Protein AF-A0AAD6HZY6-F1 (afdb_monomer)

Sequence (102 aa):
MSTPQFKLIFRVPPSHLALCKEAVFSAGAGKYPGGRYSECELHPHIGQPGVLVQVEEYQVETLCVGVGVMQDAVKALRKAHPYEQVVVEVIQLVHIEDLARG

Radius of gyration: 15.49 Å; Cα contacts (8 Å, |Δi|>4): 150; chains: 1; bounding box: 37×24×47 Å

Structure (mmCIF, N/CA/C/O backbone):
data_AF-A0AAD6HZY6-F1
#
_entry.id   AF-A0AAD6HZY6-F1
#
loop_
_atom_site.group_PDB
_atom_site.id
_atom_site.type_symbol
_atom_site.label_atom_id
_atom_site.label_alt_id
_atom_site.label_comp_id
_atom_site.label_asym_id
_atom_site.label_entity_id
_atom_site.label_seq_id
_atom_site.pdbx_PDB_ins_code
_atom_site.Cartn_x
_atom_site.Cartn_y
_atom_site.Cartn_z
_atom_site.occupancy
_atom_site.B_iso_or_equiv
_atom_site.auth_seq_id
_atom_site.auth_comp_id
_atom_site.auth_asym_id
_atom_site.auth_atom_id
_atom_site.pdbx_PDB_model_num
ATOM 1 N N . MET A 1 1 ? 14.500 8.797 -20.877 1.00 56.94 1 MET A N 1
ATOM 2 C CA . MET A 1 1 ? 14.707 7.953 -19.679 1.00 56.94 1 MET A CA 1
ATOM 3 C C . MET A 1 1 ? 13.448 7.133 -19.463 1.00 56.94 1 MET A C 1
ATOM 5 O O . MET A 1 1 ? 12.373 7.641 -19.762 1.00 56.94 1 MET A O 1
ATOM 9 N N . SER A 1 2 ? 13.573 5.889 -19.006 1.00 73.75 2 SER A N 1
ATOM 10 C CA . SER A 1 2 ? 12.439 5.053 -18.597 1.00 73.75 2 SER A CA 1
ATOM 11 C C . SER A 1 2 ? 11.776 5.624 -17.336 1.00 73.75 2 SER A C 1
ATOM 13 O O . SER A 1 2 ? 12.433 6.255 -16.507 1.00 73.75 2 SER A O 1
ATOM 15 N N . THR A 1 3 ? 10.464 5.431 -17.185 1.00 81.75 3 THR A N 1
ATOM 16 C CA . THR A 1 3 ? 9.760 5.803 -15.950 1.00 81.75 3 THR A CA 1
ATOM 17 C C . THR A 1 3 ? 10.188 4.851 -14.827 1.00 81.75 3 THR A C 1
ATOM 19 O O . THR A 1 3 ? 10.019 3.639 -14.992 1.00 81.75 3 THR A O 1
ATOM 22 N N . PRO A 1 4 ? 10.727 5.345 -13.694 1.00 86.00 4 PRO A N 1
ATOM 23 C CA . PRO A 1 4 ? 11.169 4.478 -12.607 1.00 86.00 4 PRO A CA 1
ATOM 24 C C . PRO A 1 4 ? 9.973 3.762 -11.976 1.00 86.00 4 PRO A C 1
ATOM 26 O O . PRO A 1 4 ? 8.914 4.359 -11.772 1.00 86.00 4 PRO A O 1
ATOM 29 N N . GLN A 1 5 ? 10.150 2.484 -11.667 1.00 85.19 5 GLN A N 1
ATOM 30 C CA . GLN A 1 5 ? 9.145 1.643 -11.023 1.00 85.19 5 GLN A CA 1
ATOM 31 C C . GLN A 1 5 ? 9.541 1.391 -9.570 1.00 85.19 5 GLN A C 1
ATOM 33 O O . GLN A 1 5 ? 10.726 1.336 -9.250 1.00 85.19 5 GLN A O 1
ATOM 38 N N . PHE A 1 6 ? 8.556 1.226 -8.693 1.00 88.25 6 PHE A N 1
ATOM 39 C CA . PHE A 1 6 ? 8.775 0.968 -7.274 1.00 88.25 6 PHE A CA 1
ATOM 40 C C . PHE A 1 6 ? 7.839 -0.133 -6.783 1.00 88.25 6 PHE A C 1
ATOM 42 O O . PHE A 1 6 ? 6.648 -0.105 -7.090 1.00 88.25 6 PHE A O 1
ATOM 49 N N . LYS A 1 7 ? 8.350 -1.065 -5.978 1.00 82.25 7 LYS A N 1
ATOM 50 C CA . LYS A 1 7 ? 7.529 -1.950 -5.150 1.00 82.25 7 LYS A CA 1
ATOM 51 C C . LYS A 1 7 ? 7.273 -1.240 -3.821 1.00 82.25 7 LYS A C 1
ATOM 53 O O . LYS A 1 7 ? 8.222 -0.947 -3.096 1.00 82.25 7 LYS A O 1
ATOM 58 N N . LEU A 1 8 ? 6.011 -0.950 -3.526 1.00 81.88 8 LEU A N 1
ATOM 59 C CA . LEU A 1 8 ? 5.554 -0.516 -2.209 1.00 81.88 8 LEU A CA 1
ATOM 60 C C . LEU A 1 8 ? 5.121 -1.760 -1.430 1.00 81.88 8 LEU A C 1
ATOM 62 O O . LEU A 1 8 ? 4.260 -2.507 -1.896 1.00 81.88 8 LEU A O 1
ATOM 66 N N . ILE A 1 9 ? 5.709 -1.962 -0.256 1.00 79.56 9 ILE A N 1
ATOM 67 C CA . ILE A 1 9 ? 5.306 -2.982 0.713 1.00 79.56 9 ILE A CA 1
ATOM 68 C C . ILE A 1 9 ? 4.873 -2.267 1.991 1.00 79.56 9 ILE A C 1
ATOM 70 O O . ILE A 1 9 ? 5.548 -1.341 2.448 1.00 79.56 9 ILE A O 1
ATOM 74 N N . PHE A 1 10 ? 3.758 -2.685 2.578 1.00 78.00 10 PHE A N 1
ATOM 75 C CA . PHE A 1 10 ? 3.318 -2.205 3.885 1.00 78.00 10 PHE A CA 1
ATOM 76 C C . PHE A 1 10 ? 2.649 -3.317 4.684 1.00 78.00 10 PHE A C 1
ATOM 78 O O . PHE A 1 10 ? 2.137 -4.277 4.109 1.00 78.00 10 PHE A O 1
ATOM 85 N N . ARG A 1 11 ? 2.657 -3.184 6.012 1.00 78.81 11 ARG A N 1
ATOM 86 C CA . ARG A 1 11 ? 1.905 -4.059 6.920 1.00 78.81 11 ARG A CA 1
ATOM 87 C C . ARG A 1 11 ? 0.668 -3.317 7.403 1.00 78.81 11 ARG A C 1
ATOM 89 O O . ARG A 1 11 ? 0.770 -2.125 7.672 1.00 78.81 11 ARG A O 1
ATOM 96 N N . VAL A 1 12 ? -0.491 -3.980 7.420 1.00 73.25 12 VAL A N 1
ATOM 97 C CA . VAL A 1 12 ? -1.771 -3.366 7.815 1.00 73.25 12 VAL A CA 1
ATOM 98 C C . VAL A 1 12 ? -2.660 -4.330 8.611 1.00 73.25 12 VAL A C 1
ATOM 100 O O . VAL A 1 12 ? -2.781 -5.502 8.232 1.00 73.25 12 VAL A O 1
ATOM 103 N N . PRO A 1 13 ? -3.340 -3.856 9.674 1.00 72.38 13 PRO A N 1
ATOM 104 C CA . PRO A 1 13 ? -4.366 -4.629 10.360 1.00 72.38 13 PRO A CA 1
ATOM 105 C C . PRO A 1 13 ? -5.594 -4.914 9.476 1.00 72.38 13 PRO A C 1
ATOM 107 O O . PRO A 1 13 ? -6.050 -4.030 8.742 1.00 72.38 13 PRO A O 1
ATOM 110 N N . PRO A 1 14 ? -6.213 -6.099 9.605 1.00 67.81 14 PRO A N 1
ATOM 111 C CA . PRO A 1 14 ? -7.399 -6.504 8.853 1.00 67.81 14 PRO A CA 1
ATOM 112 C C . PRO A 1 14 ? -8.518 -5.479 8.711 1.00 67.81 14 PRO A C 1
ATOM 114 O O . PRO A 1 14 ? -9.045 -5.287 7.617 1.00 67.81 14 PRO A O 1
ATOM 117 N N . SER A 1 15 ? -8.857 -4.792 9.804 1.00 71.75 15 SER A N 1
ATOM 118 C CA . SER A 1 15 ? -9.955 -3.822 9.863 1.00 71.75 15 SER A CA 1
ATOM 119 C C . SER A 1 15 ? -9.778 -2.631 8.916 1.00 71.75 15 SER A C 1
ATOM 121 O O . SER A 1 15 ? -10.751 -1.945 8.619 1.00 71.75 15 SER A O 1
ATOM 123 N N . HIS A 1 16 ? -8.556 -2.393 8.431 1.00 79.69 16 HIS A N 1
ATOM 124 C CA . HIS A 1 16 ? -8.210 -1.287 7.540 1.00 79.69 16 HIS A CA 1
ATOM 125 C C . HIS A 1 1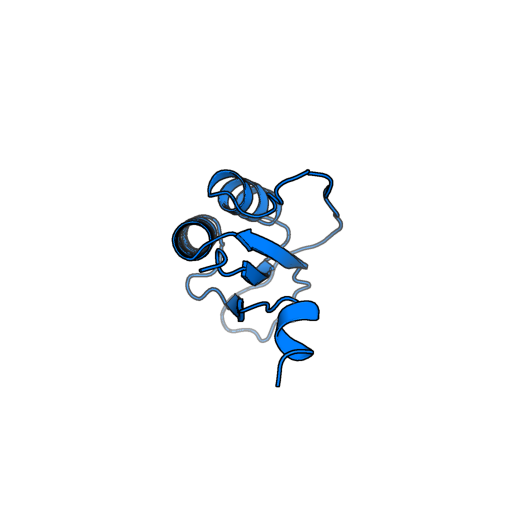6 ? -7.600 -1.755 6.210 1.00 79.69 16 HIS A C 1
ATOM 127 O O . HIS A 1 16 ? -7.248 -0.915 5.380 1.00 79.69 16 HIS A O 1
ATOM 133 N N . LEU A 1 17 ? -7.511 -3.070 5.959 1.00 74.75 17 LEU A N 1
ATOM 134 C CA . LEU A 1 17 ? -6.964 -3.625 4.716 1.00 74.75 17 LEU A CA 1
ATOM 135 C C . LEU A 1 17 ? -7.691 -3.074 3.480 1.00 74.75 17 LEU A C 1
ATOM 137 O O . LEU A 1 17 ? -7.040 -2.619 2.542 1.00 74.75 17 LEU A O 1
ATOM 141 N N . ALA A 1 18 ? -9.028 -3.091 3.488 1.00 77.12 18 ALA A N 1
ATOM 142 C CA . ALA A 1 18 ? -9.842 -2.602 2.375 1.00 77.12 18 ALA A CA 1
ATOM 143 C C . ALA A 1 18 ? -9.617 -1.101 2.119 1.00 77.12 18 ALA A C 1
ATOM 145 O O . ALA A 1 18 ? -9.307 -0.715 0.996 1.00 77.12 18 ALA A O 1
ATOM 146 N N . LEU A 1 19 ? -9.667 -0.280 3.175 1.00 84.00 19 LEU A N 1
ATOM 147 C CA . LEU A 1 19 ? -9.442 1.169 3.102 1.00 84.00 19 LEU A CA 1
ATOM 148 C C . LEU A 1 19 ? -8.031 1.507 2.595 1.00 84.00 19 LEU A C 1
ATOM 150 O O . LEU A 1 19 ? -7.863 2.390 1.757 1.00 84.00 19 LEU A O 1
ATOM 154 N N . CYS A 1 20 ? -7.008 0.783 3.060 1.00 81.75 20 CYS A N 1
ATOM 155 C CA . CYS A 1 20 ? -5.634 0.977 2.602 1.00 81.75 20 CYS A CA 1
ATOM 156 C C . CYS A 1 20 ? -5.443 0.530 1.145 1.00 81.75 20 CYS A C 1
ATOM 158 O O . CYS A 1 20 ? -4.800 1.254 0.387 1.00 81.75 20 CYS A O 1
ATOM 160 N N . LYS A 1 21 ? -6.024 -0.608 0.727 1.00 78.25 21 LYS A N 1
ATOM 161 C CA . LYS A 1 21 ? -6.034 -1.060 -0.679 1.00 78.25 21 LYS A CA 1
ATOM 162 C C . LYS A 1 21 ? -6.702 -0.018 -1.580 1.00 78.25 21 LYS A C 1
ATOM 164 O O . LYS A 1 21 ? -6.078 0.448 -2.530 1.00 78.25 21 LYS A O 1
ATOM 169 N N . GLU A 1 22 ? -7.923 0.402 -1.250 1.00 81.31 22 GLU A N 1
ATOM 170 C CA . GLU A 1 22 ? -8.694 1.382 -2.023 1.00 81.31 22 GLU A CA 1
ATOM 171 C C . GLU A 1 22 ? -7.953 2.720 -2.148 1.00 81.31 22 GLU A C 1
ATOM 173 O O . GLU A 1 22 ? -7.805 3.240 -3.256 1.00 81.31 22 GLU A O 1
ATOM 178 N N . ALA A 1 23 ? -7.415 3.250 -1.045 1.00 82.88 23 ALA A N 1
ATOM 179 C CA . ALA A 1 23 ? -6.664 4.503 -1.039 1.00 82.88 23 ALA A CA 1
ATOM 180 C C . ALA A 1 23 ? -5.391 4.424 -1.906 1.00 82.88 23 ALA A C 1
ATOM 182 O O . ALA A 1 23 ? -5.107 5.334 -2.690 1.00 82.88 23 ALA A O 1
ATOM 183 N N . VAL A 1 24 ? -4.644 3.320 -1.813 1.00 82.19 24 VAL A N 1
ATOM 184 C CA . VAL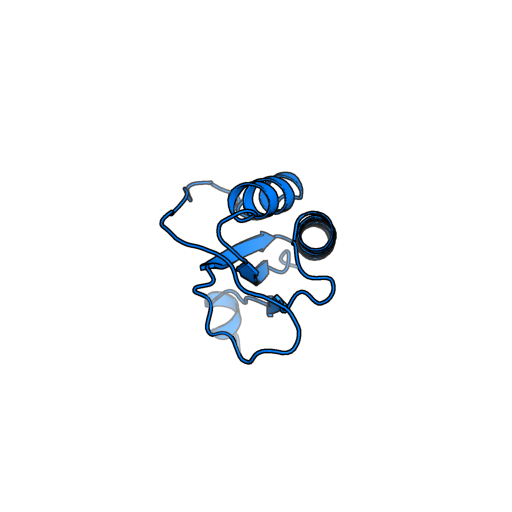 A 1 24 ? -3.396 3.089 -2.559 1.00 82.19 24 VAL A CA 1
ATOM 185 C C . VAL A 1 24 ? -3.652 2.856 -4.057 1.00 82.19 24 VAL A C 1
ATOM 187 O O . VAL A 1 24 ? -2.950 3.429 -4.894 1.00 82.19 24 VAL A O 1
ATOM 190 N N . PHE A 1 25 ? -4.684 2.093 -4.430 1.00 79.06 25 PHE A N 1
ATOM 191 C CA . PHE A 1 25 ? -5.059 1.873 -5.835 1.00 79.06 25 PHE A CA 1
ATOM 192 C C . PHE A 1 25 ? -5.709 3.113 -6.478 1.00 79.06 25 PHE A C 1
ATOM 194 O O . PHE A 1 25 ? -5.474 3.405 -7.661 1.00 79.06 25 PHE A O 1
ATOM 201 N N . SER A 1 26 ? -6.459 3.903 -5.701 1.00 80.31 26 SER A N 1
ATOM 202 C CA . SER A 1 26 ? -6.992 5.205 -6.129 1.00 80.31 26 SER A CA 1
ATOM 203 C C . SER A 1 26 ? -5.872 6.205 -6.414 1.00 80.31 26 SER A C 1
ATOM 205 O O . SER A 1 26 ? -5.904 6.874 -7.446 1.00 80.31 26 SER A O 1
ATOM 207 N N . ALA A 1 27 ? -4.819 6.219 -5.587 1.00 82.25 27 ALA A N 1
ATOM 208 C CA . ALA A 1 27 ? -3.589 6.980 -5.830 1.00 82.25 27 ALA A CA 1
ATOM 209 C C . ALA A 1 27 ? -2.756 6.484 -7.036 1.00 82.25 27 ALA A C 1
ATOM 211 O O . ALA A 1 27 ? -1.770 7.115 -7.409 1.00 82.25 27 ALA A O 1
ATOM 212 N N . GLY A 1 28 ? -3.154 5.379 -7.678 1.00 78.44 28 GLY A N 1
ATOM 213 C CA . GLY A 1 28 ? -2.582 4.909 -8.941 1.00 78.44 28 GLY A CA 1
ATOM 214 C C . GLY A 1 28 ? -1.656 3.699 -8.840 1.00 78.44 28 GLY A C 1
ATOM 215 O O . GLY A 1 28 ? -1.207 3.217 -9.879 1.00 78.44 28 GLY A O 1
ATOM 216 N N . ALA A 1 29 ? -1.393 3.176 -7.640 1.00 77.50 29 ALA A N 1
ATOM 217 C CA . ALA A 1 29 ? -0.653 1.926 -7.490 1.00 77.50 29 ALA A CA 1
ATOM 218 C C . ALA A 1 29 ? -1.442 0.719 -8.041 1.00 77.50 29 ALA A C 1
ATOM 220 O O . ALA A 1 29 ? -2.652 0.785 -8.259 1.00 77.50 29 ALA A O 1
ATOM 221 N N . GLY A 1 30 ? -0.745 -0.388 -8.297 1.00 67.94 30 GLY A N 1
ATOM 222 C CA . GLY A 1 30 ? -1.287 -1.605 -8.914 1.00 67.94 30 GLY A CA 1
ATOM 223 C C . GLY A 1 30 ? -1.482 -1.516 -10.436 1.00 67.94 30 GLY A C 1
ATOM 224 O O . GLY A 1 30 ? -1.818 -2.511 -11.076 1.00 67.94 30 GLY A O 1
ATOM 225 N N . LYS A 1 31 ? -1.252 -0.346 -11.048 1.00 71.62 31 LYS A N 1
ATOM 226 C CA . LYS A 1 31 ? -1.494 -0.094 -12.478 1.00 71.62 31 LYS A CA 1
ATOM 227 C C . LYS A 1 31 ? -0.209 -0.279 -13.293 1.00 71.62 31 LYS A C 1
ATOM 229 O O . LYS A 1 31 ? 0.655 0.593 -13.303 1.00 71.62 31 LYS A O 1
ATOM 234 N N . TYR A 1 32 ? -0.107 -1.399 -14.011 1.00 58.25 32 TYR A N 1
ATOM 235 C CA . TYR A 1 32 ? 0.936 -1.638 -15.020 1.00 58.25 32 TYR A CA 1
ATOM 236 C C . TYR A 1 32 ? 0.417 -1.318 -16.436 1.00 58.25 32 TYR A C 1
ATOM 238 O O . TYR A 1 32 ? -0.707 -1.722 -16.755 1.00 58.25 32 TYR A O 1
ATOM 246 N N . PRO A 1 33 ? 1.194 -0.652 -17.315 1.00 59.00 33 PRO A N 1
ATOM 247 C CA . PRO A 1 33 ? 0.805 -0.436 -18.711 1.00 59.00 33 PRO A CA 1
ATOM 248 C C . PRO A 1 33 ? 0.657 -1.775 -19.456 1.00 59.00 33 PRO A C 1
ATOM 250 O O . PRO A 1 33 ? 1.635 -2.463 -19.720 1.00 59.00 33 PRO A O 1
ATOM 253 N N . GLY A 1 34 ? -0.584 -2.154 -19.775 1.00 59.47 34 GLY A N 1
ATOM 254 C CA . G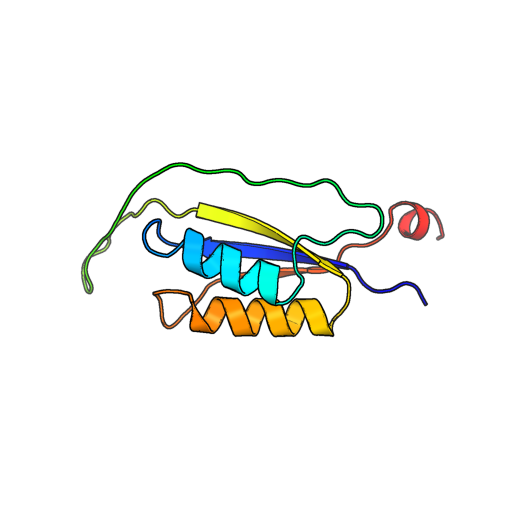LY A 1 34 ? -0.943 -3.449 -20.380 1.00 59.47 34 GLY A CA 1
ATOM 255 C C . GLY A 1 34 ? -1.881 -4.300 -19.512 1.00 59.47 34 GLY A C 1
ATOM 256 O O . GLY A 1 34 ? -2.685 -5.043 -20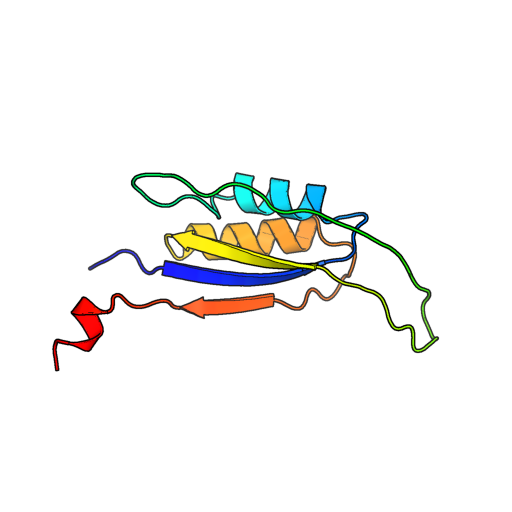.057 1.00 59.47 34 GLY A O 1
ATOM 257 N N . GLY A 1 35 ? -1.838 -4.113 -18.186 1.00 47.41 35 GLY A N 1
ATOM 258 C CA . GLY A 1 35 ? -2.889 -4.464 -17.220 1.00 47.41 35 GLY A CA 1
ATOM 259 C C . GLY A 1 35 ? -3.346 -5.929 -17.105 1.00 47.41 35 GLY A C 1
ATOM 260 O O . GLY A 1 35 ? -4.198 -6.370 -17.870 1.00 47.41 35 GLY A O 1
ATOM 261 N N . ARG A 1 36 ? -2.919 -6.620 -16.033 1.00 39.34 36 ARG A N 1
ATOM 262 C CA . ARG A 1 36 ? -3.707 -7.644 -15.301 1.00 39.34 36 ARG A CA 1
ATOM 263 C C . ARG A 1 36 ? -2.995 -8.073 -14.009 1.00 39.34 36 ARG A C 1
ATOM 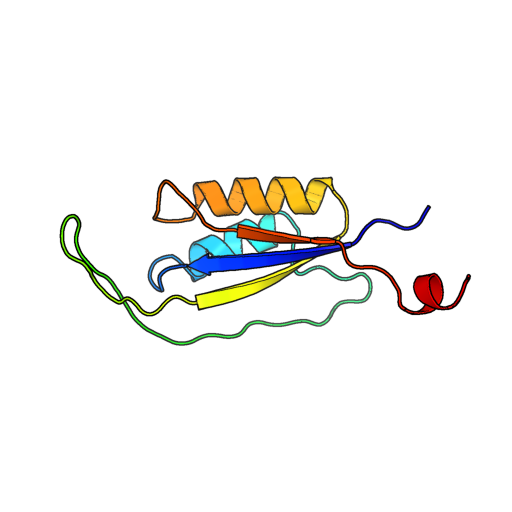265 O O . ARG A 1 36 ? -2.187 -8.990 -14.016 1.00 39.34 36 ARG A O 1
ATOM 272 N N . TYR A 1 37 ? -3.334 -7.420 -12.901 1.00 42.34 37 TYR A N 1
ATOM 273 C CA . TYR A 1 37 ? -3.166 -7.954 -11.547 1.00 42.34 37 TYR A CA 1
ATOM 274 C C . TYR A 1 37 ? -4.482 -7.738 -10.794 1.00 42.34 37 TYR A C 1
ATOM 276 O O . TYR A 1 37 ? -5.206 -6.778 -11.063 1.00 42.34 37 TYR A O 1
ATOM 284 N N . SER A 1 38 ? -4.837 -8.675 -9.922 1.00 41.19 38 SER A N 1
ATOM 285 C CA . SER A 1 38 ? -6.113 -8.705 -9.198 1.00 41.19 38 SER A CA 1
ATOM 286 C C . SER A 1 38 ? -5.886 -9.241 -7.783 1.00 41.19 38 SER A C 1
ATOM 288 O O . SER A 1 38 ? -4.812 -9.759 -7.485 1.00 41.19 38 SER A O 1
ATOM 290 N N . GLU A 1 39 ? -6.845 -9.007 -6.894 1.00 40.47 39 GLU A N 1
ATOM 291 C CA . GLU A 1 39 ? -6.595 -8.919 -5.451 1.00 40.47 39 GLU A CA 1
ATOM 292 C C . GLU A 1 39 ? -6.504 -10.265 -4.703 1.00 40.47 39 GLU A C 1
ATOM 294 O O . GLU A 1 39 ? -7.067 -11.268 -5.133 1.00 40.47 39 GLU A O 1
ATOM 299 N N . CYS A 1 40 ? -5.845 -10.239 -3.533 1.00 36.41 40 CYS A N 1
ATOM 300 C CA . CYS A 1 40 ? -5.809 -11.315 -2.528 1.00 36.41 40 CYS A CA 1
ATOM 301 C C . CYS A 1 40 ? -6.429 -10.853 -1.179 1.00 36.41 40 CYS A C 1
ATOM 303 O O . CYS A 1 40 ? -6.587 -9.644 -0.955 1.00 36.41 40 CYS A O 1
ATOM 305 N N . GLU A 1 41 ? -6.768 -11.806 -0.288 1.00 28.33 41 GLU A N 1
ATOM 306 C CA . GLU A 1 41 ? -7.602 -11.630 0.932 1.00 28.33 41 GLU A CA 1
ATOM 307 C C . GLU A 1 41 ? -7.215 -12.587 2.117 1.00 28.33 41 GLU A C 1
ATOM 309 O O . GLU A 1 41 ? -6.398 -13.482 1.910 1.00 28.33 41 GLU A O 1
ATOM 314 N N . LEU A 1 42 ? -7.875 -12.449 3.301 1.00 33.12 42 LEU A N 1
ATOM 315 C CA . LEU A 1 42 ? -7.943 -13.330 4.524 1.00 33.12 42 LEU A CA 1
ATOM 316 C C . LEU A 1 42 ? -6.777 -13.288 5.583 1.00 33.12 42 LEU A C 1
ATOM 318 O O . LEU A 1 42 ? -5.627 -13.446 5.196 1.00 33.12 42 LEU A O 1
ATOM 322 N 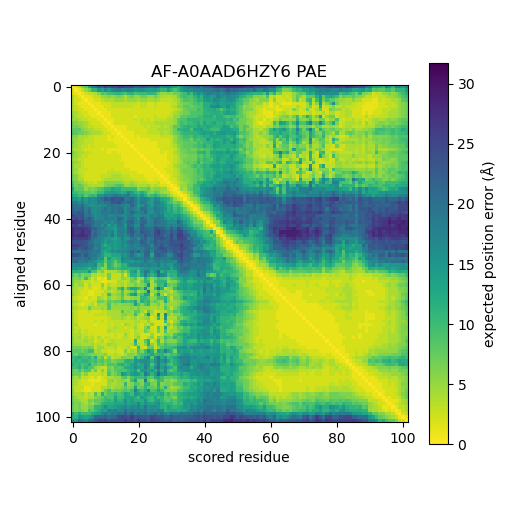N . HIS A 1 43 ? -6.961 -13.181 6.931 1.00 28.95 43 HIS A N 1
ATOM 323 C CA . HIS A 1 43 ? -8.153 -12.778 7.731 1.00 28.95 43 HIS A CA 1
ATOM 324 C C . HIS A 1 43 ? -7.962 -11.782 8.952 1.00 28.95 43 HIS A C 1
ATOM 326 O O . HIS A 1 43 ? -8.319 -10.634 8.710 1.00 28.95 43 HIS A O 1
ATOM 332 N N . PRO A 1 44 ? -7.535 -12.101 10.219 1.00 38.16 44 PRO A N 1
ATOM 333 C CA . PRO A 1 44 ? -7.925 -11.368 11.487 1.00 38.16 44 PRO A CA 1
ATOM 334 C C . PRO A 1 44 ? -6.794 -10.999 12.538 1.00 38.16 44 PRO A C 1
ATOM 336 O O . PRO A 1 44 ? -5.778 -11.659 12.564 1.00 38.16 44 PRO A O 1
ATOM 339 N N . HIS A 1 45 ? -6.829 -10.070 13.534 1.00 39.88 45 HIS A N 1
ATOM 340 C CA . HIS A 1 45 ? -7.737 -8.973 13.961 1.00 39.88 45 HIS A CA 1
ATOM 341 C C . HIS A 1 45 ? -7.056 -7.769 14.737 1.00 39.88 45 HIS A C 1
ATOM 343 O O . HIS A 1 45 ? -6.645 -6.833 14.057 1.00 39.88 45 HIS A O 1
ATOM 349 N N . ILE A 1 46 ? -7.009 -7.689 16.102 1.00 40.38 46 ILE A N 1
ATOM 350 C CA . ILE A 1 46 ? -6.715 -6.449 16.926 1.00 40.38 46 ILE A CA 1
ATOM 351 C C . ILE A 1 46 ? -5.985 -6.697 18.295 1.00 40.38 46 ILE A C 1
ATOM 353 O O . ILE A 1 46 ? -6.154 -7.762 18.882 1.00 40.38 46 ILE A O 1
ATOM 357 N N . GLY A 1 47 ? -5.258 -5.688 18.843 1.00 42.88 47 GLY A N 1
ATOM 358 C CA . GLY A 1 47 ? -4.622 -5.640 20.194 1.00 42.88 47 GLY A CA 1
ATOM 359 C C . GLY A 1 47 ? -4.811 -4.322 21.010 1.00 42.88 47 GLY A C 1
ATOM 360 O O . GLY A 1 47 ? -5.606 -3.472 20.615 1.00 42.88 47 GLY A O 1
ATOM 361 N N . GLN A 1 48 ? -4.097 -4.134 22.145 1.00 38.31 48 GLN A N 1
ATOM 362 C CA . GLN A 1 48 ? -4.188 -2.958 23.062 1.00 38.31 48 GLN A CA 1
ATOM 363 C C . GLN A 1 48 ? -2.823 -2.284 23.387 1.00 38.31 48 GLN A C 1
ATOM 365 O O . GLN A 1 48 ? -1.800 -2.970 23.376 1.00 38.31 48 GLN A O 1
ATOM 370 N N . PRO A 1 49 ? -2.783 -0.977 23.749 1.00 41.00 49 PRO A N 1
ATOM 371 C CA . PRO A 1 49 ? -1.552 -0.270 24.135 1.00 41.00 49 PRO A CA 1
ATOM 372 C C . PRO A 1 49 ? -0.934 -0.752 25.458 1.00 41.00 49 PRO A C 1
ATOM 374 O O . PRO A 1 49 ? -1.643 -1.133 26.386 1.00 41.00 49 PRO A O 1
ATOM 377 N N . GLY A 1 50 ? 0.395 -0.663 25.576 1.00 40.75 50 GLY A N 1
ATOM 378 C CA . GLY A 1 50 ? 1.138 -0.971 26.811 1.00 40.75 50 GLY A CA 1
ATOM 379 C C . GLY A 1 50 ? 1.367 -2.463 27.088 1.00 40.75 50 GLY A C 1
ATOM 380 O O . GLY A 1 50 ? 2.124 -2.801 27.994 1.00 40.75 50 GLY A O 1
ATOM 381 N N . VAL A 1 51 ? 0.772 -3.350 26.288 1.00 40.72 51 VAL A N 1
ATOM 382 C CA . VAL A 1 51 ? 1.000 -4.801 26.307 1.00 40.72 51 VAL A CA 1
ATOM 383 C C . VAL A 1 51 ? 1.783 -5.192 25.053 1.00 40.72 51 VAL A C 1
ATOM 385 O O . VAL A 1 51 ? 1.529 -4.660 23.974 1.00 40.72 51 VAL A O 1
ATOM 388 N N . LEU A 1 52 ? 2.722 -6.137 25.164 1.00 37.28 52 LEU A N 1
ATOM 389 C CA . LEU A 1 52 ? 3.354 -6.737 23.987 1.00 37.28 52 LEU A CA 1
ATOM 390 C C . LEU A 1 52 ? 2.369 -7.722 23.344 1.00 37.28 52 LEU A C 1
ATOM 392 O O . LEU A 1 52 ? 2.230 -8.856 23.797 1.00 37.28 52 LEU A O 1
ATOM 396 N N . VAL A 1 53 ? 1.655 -7.265 22.315 1.00 44.06 53 VAL A N 1
ATOM 397 C CA . VAL A 1 53 ? 0.669 -8.069 21.581 1.00 44.06 53 VAL A CA 1
ATOM 398 C C . VAL A 1 53 ? 1.253 -8.497 20.237 1.00 44.06 53 VAL A C 1
ATOM 400 O O . VAL A 1 53 ? 1.662 -7.653 19.444 1.00 44.06 53 VAL A O 1
ATOM 403 N N . GLN A 1 54 ? 1.246 -9.802 19.953 1.00 52.53 54 GLN A N 1
ATOM 404 C CA . GLN A 1 54 ? 1.372 -10.285 18.579 1.00 52.53 54 GLN A CA 1
ATOM 405 C C . GLN A 1 54 ? 0.012 -10.152 17.885 1.00 52.53 54 GLN A C 1
ATOM 407 O O . GLN A 1 54 ? -0.988 -10.679 18.370 1.00 52.53 54 GLN A O 1
ATOM 412 N N . VAL A 1 55 ? -0.012 -9.452 16.755 1.00 56.97 55 VAL A N 1
ATOM 413 C CA . VAL A 1 55 ? -1.161 -9.338 15.848 1.00 56.97 55 VAL A CA 1
ATOM 414 C C . VAL A 1 55 ? -0.772 -9.891 14.482 1.00 56.97 55 VAL A C 1
ATOM 416 O O . VAL A 1 55 ? 0.374 -9.739 14.062 1.00 56.97 55 VAL A O 1
ATOM 419 N N . GLU A 1 56 ? -1.715 -10.523 13.784 1.00 60.75 56 GLU A N 1
ATOM 420 C CA . GLU A 1 56 ? -1.525 -10.854 12.371 1.00 60.75 56 GLU A CA 1
ATOM 421 C C . GLU A 1 56 ? -1.741 -9.588 11.528 1.00 60.75 56 GLU A C 1
ATOM 423 O O . GLU A 1 56 ? -2.754 -8.894 11.658 1.00 60.75 56 GLU A O 1
ATOM 428 N N . GLU A 1 57 ? -0.774 -9.280 10.665 1.00 64.25 57 GLU A N 1
ATOM 429 C CA . GLU A 1 57 ? -0.805 -8.136 9.755 1.00 64.25 57 GLU A CA 1
ATOM 430 C C . GLU A 1 57 ? -0.651 -8.610 8.312 1.00 64.25 57 GLU A C 1
ATOM 432 O O . GLU A 1 57 ? 0.170 -9.479 8.010 1.00 64.25 57 GLU A O 1
ATOM 437 N N . TYR A 1 58 ? -1.381 -7.988 7.389 1.00 67.50 58 TYR A N 1
ATOM 438 C CA . TYR A 1 58 ? -1.198 -8.255 5.967 1.00 67.50 58 TYR A CA 1
ATOM 439 C C . TYR A 1 58 ? 0.039 -7.534 5.454 1.00 67.50 58 TYR A C 1
ATOM 441 O O . TYR A 1 58 ? 0.043 -6.305 5.412 1.00 67.50 58 TYR A O 1
ATOM 449 N N . GLN A 1 59 ? 1.036 -8.277 4.971 1.00 80.75 59 GLN A N 1
ATOM 450 C CA . GLN A 1 59 ? 2.041 -7.715 4.073 1.00 80.75 59 GLN A CA 1
ATOM 451 C C . GLN A 1 59 ? 1.408 -7.501 2.691 1.00 80.75 59 GLN A C 1
ATOM 453 O O . GLN A 1 59 ? 1.298 -8.427 1.890 1.00 80.75 59 GLN A O 1
ATOM 458 N N . VAL A 1 60 ? 0.967 -6.273 2.420 1.00 81.06 60 VAL A N 1
ATOM 459 C CA . VAL A 1 60 ? 0.430 -5.870 1.118 1.00 81.06 60 VAL A CA 1
ATOM 460 C C . VAL A 1 60 ? 1.580 -5.395 0.243 1.00 81.06 60 VAL A C 1
ATOM 462 O O . VAL A 1 60 ? 2.348 -4.518 0.636 1.00 81.06 60 VAL A O 1
ATOM 465 N N . GLU A 1 61 ? 1.678 -5.951 -0.961 1.00 85.00 61 GLU A N 1
ATOM 466 C CA . GLU A 1 61 ? 2.702 -5.607 -1.945 1.00 85.00 61 GLU A CA 1
ATOM 467 C C . GLU A 1 61 ? 2.049 -5.063 -3.219 1.00 85.00 61 GLU A C 1
ATOM 469 O O . GLU A 1 61 ? 1.099 -5.649 -3.736 1.00 85.00 61 GLU A O 1
ATOM 474 N N . THR A 1 62 ? 2.543 -3.941 -3.744 1.00 86.12 62 THR A N 1
ATOM 475 C CA . THR A 1 62 ? 1.993 -3.333 -4.963 1.00 86.12 62 THR A CA 1
ATOM 476 C C . THR A 1 62 ? 3.044 -2.573 -5.769 1.00 86.12 62 THR A C 1
ATOM 478 O O . THR A 1 62 ? 4.090 -2.176 -5.252 1.00 86.12 62 THR A O 1
ATOM 481 N N . LEU A 1 63 ? 2.762 -2.365 -7.054 1.00 89.75 63 LEU A N 1
ATOM 482 C CA . LEU A 1 63 ? 3.612 -1.619 -7.974 1.00 89.75 63 LEU A CA 1
ATOM 483 C C . LEU A 1 63 ? 3.170 -0.154 -8.076 1.00 89.75 63 LEU A C 1
ATOM 485 O O . LEU A 1 63 ? 2.016 0.130 -8.394 1.00 89.75 63 LEU A O 1
ATOM 489 N N . CYS A 1 64 ? 4.113 0.770 -7.926 1.00 91.75 64 CYS A N 1
ATOM 490 C CA . CYS A 1 64 ? 3.949 2.187 -8.229 1.00 91.75 64 CYS A CA 1
ATOM 491 C C . CYS A 1 64 ? 4.806 2.551 -9.451 1.00 91.75 64 CYS A C 1
ATOM 493 O O . CYS A 1 64 ? 6.033 2.440 -9.412 1.00 91.75 64 CYS A O 1
ATOM 495 N N . VAL A 1 65 ? 4.173 2.995 -10.540 1.00 92.50 65 VAL A N 1
ATOM 496 C CA . VAL A 1 65 ? 4.870 3.432 -11.761 1.00 92.50 65 VAL A CA 1
ATOM 497 C C . VAL A 1 65 ? 5.068 4.948 -11.712 1.00 92.50 65 VAL A C 1
ATOM 499 O O . VAL A 1 65 ? 4.120 5.715 -11.850 1.00 92.50 65 VAL A O 1
ATOM 502 N N . GLY A 1 66 ? 6.312 5.387 -11.525 1.00 92.94 66 GLY A N 1
ATOM 503 C CA . GLY A 1 66 ? 6.693 6.793 -11.406 1.00 92.94 66 GLY A CA 1
ATOM 504 C C . GLY A 1 66 ? 6.719 7.320 -9.965 1.00 92.94 66 GLY A C 1
ATOM 505 O O . GLY A 1 66 ? 5.989 6.868 -9.083 1.00 92.94 66 GLY A O 1
ATOM 506 N N . VAL A 1 67 ? 7.574 8.324 -9.734 1.00 93.44 67 VAL A N 1
ATOM 507 C CA . VAL A 1 67 ? 7.821 8.913 -8.402 1.00 93.44 67 VAL A CA 1
ATOM 508 C C . VAL A 1 67 ? 6.559 9.550 -7.808 1.00 93.44 67 VAL A C 1
ATOM 510 O O . VAL A 1 67 ? 6.317 9.394 -6.616 1.00 93.44 67 VAL A O 1
ATOM 513 N N . GLY A 1 68 ? 5.735 10.219 -8.625 1.00 95.06 68 GLY A N 1
ATOM 514 C CA . GLY A 1 68 ? 4.478 10.830 -8.173 1.00 95.06 68 GLY A CA 1
ATOM 515 C C . GLY A 1 68 ? 3.495 9.799 -7.616 1.00 95.06 68 GLY A C 1
ATOM 516 O O . GLY A 1 68 ? 3.087 9.909 -6.465 1.00 95.06 68 GLY A O 1
ATOM 517 N N . VAL A 1 69 ? 3.217 8.735 -8.380 1.00 93.81 69 VAL A N 1
ATOM 518 C CA . VAL A 1 69 ? 2.341 7.624 -7.954 1.00 93.81 69 VAL A CA 1
ATOM 519 C C . VAL A 1 69 ? 2.858 6.967 -6.673 1.00 93.81 69 VAL A C 1
ATOM 521 O O . VAL A 1 69 ? 2.077 6.685 -5.772 1.00 93.81 69 VAL A O 1
ATOM 524 N N . MET A 1 70 ? 4.176 6.770 -6.546 1.00 96.38 70 MET A N 1
ATOM 525 C CA . MET A 1 70 ? 4.781 6.252 -5.314 1.00 96.38 70 MET A CA 1
ATOM 526 C C . MET A 1 70 ? 4.543 7.192 -4.120 1.00 96.38 70 MET A C 1
ATOM 528 O O . MET A 1 70 ? 4.076 6.744 -3.072 1.00 96.3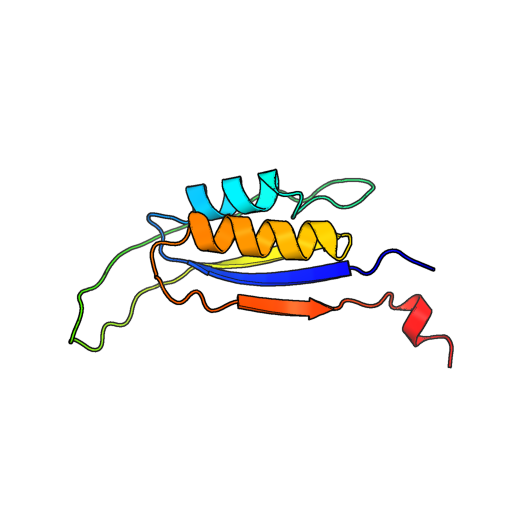8 70 MET A O 1
ATOM 532 N N . GLN A 1 71 ? 4.804 8.493 -4.278 1.00 96.06 71 GLN A N 1
ATOM 533 C CA . GLN A 1 71 ? 4.594 9.476 -3.213 1.00 96.06 71 GLN A CA 1
ATOM 534 C C . GLN A 1 71 ? 3.121 9.583 -2.809 1.00 96.06 71 GLN A C 1
ATOM 536 O O . GLN A 1 71 ? 2.821 9.657 -1.618 1.00 96.06 71 GLN A O 1
ATOM 541 N N . ASP A 1 72 ? 2.203 9.596 -3.772 1.00 96.69 72 ASP A N 1
ATOM 542 C CA . ASP A 1 72 ? 0.773 9.743 -3.507 1.00 96.69 72 ASP A CA 1
ATOM 543 C C . ASP A 1 72 ? 0.164 8.462 -2.926 1.00 96.69 72 ASP A C 1
ATOM 545 O O . ASP A 1 72 ? -0.644 8.558 -2.004 1.00 96.69 72 ASP A O 1
ATOM 549 N N . ALA A 1 73 ? 0.634 7.276 -3.328 1.00 93.12 73 ALA A N 1
ATOM 550 C CA . ALA A 1 73 ? 0.289 6.014 -2.672 1.00 93.12 73 ALA A CA 1
ATOM 551 C C . ALA A 1 73 ? 0.737 5.987 -1.199 1.00 93.12 73 ALA A C 1
ATOM 553 O O . ALA A 1 73 ? -0.051 5.618 -0.330 1.00 93.12 73 ALA A O 1
ATOM 554 N N . VAL A 1 74 ? 1.955 6.449 -0.882 1.00 93.62 74 VAL A N 1
ATOM 555 C CA . VAL A 1 74 ? 2.436 6.536 0.512 1.00 93.62 74 VAL A CA 1
ATOM 556 C C . VAL A 1 74 ? 1.654 7.582 1.322 1.00 93.62 74 VAL A C 1
ATOM 558 O O . VAL A 1 74 ? 1.343 7.337 2.489 1.00 93.62 74 VAL A O 1
ATOM 561 N N . LYS A 1 75 ? 1.280 8.728 0.729 1.00 95.19 75 LYS A N 1
ATOM 562 C CA . LYS A 1 75 ? 0.402 9.729 1.374 1.00 95.19 75 LYS A CA 1
ATOM 563 C C . LYS A 1 75 ? -1.005 9.180 1.627 1.00 95.19 75 LYS A C 1
ATOM 565 O O . LYS A 1 75 ? -1.575 9.460 2.677 1.00 95.19 75 LYS A O 1
ATOM 570 N N . ALA A 1 76 ? -1.569 8.439 0.674 1.00 93.38 76 ALA A N 1
ATOM 571 C CA . ALA A 1 76 ? -2.902 7.853 0.770 1.00 93.38 76 ALA A CA 1
ATOM 572 C C . ALA A 1 76 ? -2.944 6.748 1.837 1.00 93.38 76 ALA A C 1
ATOM 574 O O . ALA A 1 76 ? -3.786 6.794 2.732 1.00 93.38 76 ALA A O 1
ATOM 575 N N . LEU A 1 77 ? -1.961 5.843 1.822 1.00 91.25 77 LEU A N 1
ATOM 576 C CA . LEU A 1 77 ? -1.761 4.829 2.856 1.00 91.25 77 LEU A CA 1
ATOM 577 C C . LEU A 1 77 ? -1.676 5.456 4.254 1.00 91.25 77 LEU A C 1
ATOM 579 O O . LEU A 1 77 ? -2.444 5.086 5.133 1.00 91.25 77 LEU A O 1
ATOM 583 N N . ARG A 1 78 ? -0.820 6.468 4.453 1.00 88.88 78 ARG A N 1
ATOM 584 C CA . ARG A 1 78 ? -0.667 7.169 5.746 1.00 88.88 78 ARG A CA 1
ATOM 585 C C . ARG A 1 78 ? -1.932 7.878 6.253 1.00 88.88 78 ARG A C 1
ATOM 587 O O . ARG A 1 78 ? -1.959 8.253 7.417 1.00 88.88 78 ARG A O 1
ATOM 594 N N . LYS A 1 79 ? -2.952 8.080 5.411 1.00 89.25 79 LYS A N 1
ATOM 595 C CA . LYS A 1 79 ? -4.269 8.610 5.813 1.00 89.25 79 LYS A CA 1
ATOM 596 C C . LYS A 1 79 ? -5.299 7.518 6.114 1.00 89.25 79 LYS A C 1
ATOM 598 O O . LYS A 1 79 ? -6.225 7.777 6.871 1.00 89.25 79 LYS A O 1
ATOM 603 N N . ALA A 1 80 ? -5.168 6.346 5.493 1.00 83.06 80 ALA A N 1
ATOM 604 C CA . ALA A 1 80 ? -6.089 5.218 5.645 1.00 83.06 80 ALA A CA 1
ATOM 605 C C . ALA A 1 80 ? -5.642 4.201 6.714 1.00 83.06 80 ALA A C 1
ATOM 607 O O . ALA A 1 80 ? -6.440 3.375 7.153 1.00 83.06 80 ALA A O 1
ATOM 608 N N . HIS A 1 81 ? -4.369 4.234 7.111 1.00 82.75 81 HIS A N 1
ATOM 609 C CA . HIS A 1 81 ? -3.779 3.288 8.050 1.00 82.75 81 HIS A CA 1
ATOM 610 C C . HIS A 1 81 ? -4.154 3.606 9.515 1.00 82.75 81 HIS A C 1
ATOM 612 O O . HIS A 1 81 ? -4.106 4.772 9.904 1.00 82.75 81 HIS A O 1
ATOM 618 N N . PRO A 1 82 ? -4.467 2.601 10.360 1.00 78.62 82 PRO A N 1
ATOM 619 C CA . PRO A 1 82 ? -4.923 2.822 11.738 1.00 78.62 82 PRO A CA 1
ATOM 620 C C . PRO A 1 82 ? -3.812 3.226 12.713 1.00 78.62 82 PRO A C 1
ATOM 622 O O . PRO A 1 82 ? -4.101 3.722 13.799 1.00 78.62 82 PRO A O 1
ATOM 625 N N . TYR A 1 83 ? -2.546 2.977 12.368 1.00 74.81 83 TYR A N 1
ATOM 626 C CA . TYR A 1 83 ? -1.400 3.335 13.208 1.00 74.81 83 TYR A CA 1
ATOM 627 C C . TYR A 1 83 ? -0.770 4.652 12.754 1.00 74.81 83 TYR A C 1
ATOM 629 O O . TYR A 1 83 ? -0.442 4.805 11.578 1.00 74.81 83 TYR A O 1
ATOM 637 N N . GLU A 1 84 ? -0.518 5.546 13.712 1.00 68.06 84 GLU A N 1
ATOM 638 C CA . GLU A 1 84 ? 0.160 6.838 13.520 1.00 68.06 84 GLU A CA 1
ATOM 639 C C . GLU A 1 84 ? 1.556 6.685 12.882 1.00 68.06 84 GLU A C 1
ATOM 641 O O . GLU A 1 84 ? 1.962 7.482 12.032 1.00 68.06 84 GLU A O 1
ATOM 646 N N . GLN A 1 85 ? 2.274 5.614 13.236 1.00 70.12 85 GLN A N 1
ATOM 647 C CA . GLN A 1 85 ? 3.539 5.229 12.612 1.00 70.12 85 GLN A CA 1
ATOM 648 C C . GLN A 1 85 ? 3.336 4.025 11.685 1.00 70.12 85 GLN A C 1
ATOM 650 O O . GLN A 1 85 ? 3.316 2.877 12.122 1.00 70.12 85 GLN A O 1
ATOM 655 N N . VAL A 1 86 ? 3.204 4.294 10.384 1.00 80.25 86 VAL A N 1
ATOM 656 C CA . VAL A 1 86 ? 3.130 3.255 9.344 1.00 80.25 86 VAL A CA 1
ATOM 657 C C . VAL A 1 86 ? 4.536 2.834 8.913 1.00 80.25 86 VAL A C 1
ATOM 659 O O . VAL A 1 86 ? 5.293 3.657 8.388 1.00 80.25 86 VAL A O 1
ATOM 662 N N . VAL A 1 87 ? 4.866 1.551 9.076 1.00 81.50 87 VAL A N 1
ATOM 663 C CA . VAL A 1 87 ? 6.076 0.953 8.495 1.00 81.50 87 VAL A CA 1
ATOM 664 C C . VAL A 1 87 ? 5.816 0.648 7.020 1.00 81.50 87 VAL A C 1
ATOM 666 O O . VAL A 1 87 ? 4.908 -0.111 6.682 1.00 81.50 87 VAL A O 1
ATOM 669 N N . VAL A 1 88 ? 6.616 1.254 6.141 1.00 86.44 88 VAL A N 1
ATOM 670 C CA . VAL A 1 88 ? 6.538 1.075 4.685 1.00 86.44 88 VAL A CA 1
ATOM 671 C C . VAL A 1 88 ? 7.927 0.830 4.114 1.00 86.44 88 VAL A C 1
ATOM 673 O O . VAL A 1 88 ? 8.889 1.491 4.502 1.00 86.44 88 VAL A O 1
ATOM 676 N N . GLU A 1 89 ? 8.023 -0.088 3.162 1.00 89.00 89 GLU A N 1
ATOM 677 C CA . GLU A 1 89 ? 9.245 -0.385 2.419 1.00 89.00 89 GLU A CA 1
ATOM 678 C C . GLU A 1 89 ? 9.006 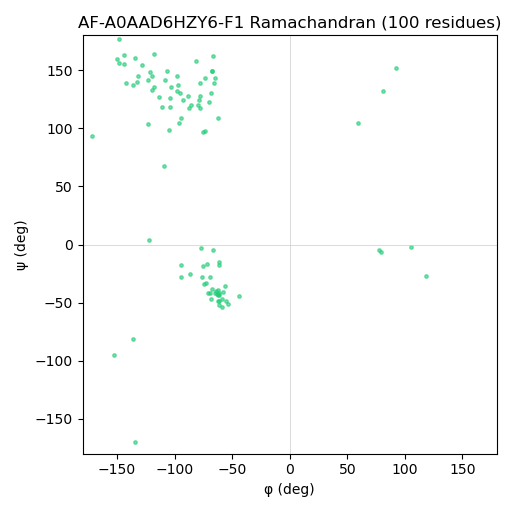0.034 0.958 1.00 89.00 89 GL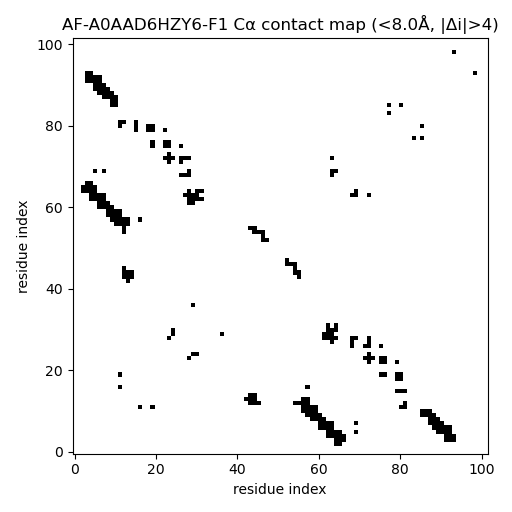U A C 1
ATOM 680 O O . GLU A 1 89 ? 8.005 -0.346 0.348 1.00 89.00 89 GLU A O 1
ATOM 685 N N . VAL A 1 90 ? 9.892 0.863 0.398 1.00 91.00 90 VAL A N 1
ATOM 686 C CA . VAL A 1 90 ? 9.788 1.363 -0.983 1.00 91.00 90 VAL A CA 1
ATOM 687 C C . VAL A 1 90 ? 11.058 0.978 -1.725 1.00 91.00 90 VAL A C 1
ATOM 689 O O . VAL A 1 90 ? 12.112 1.580 -1.533 1.00 91.00 90 VAL A O 1
ATOM 692 N N . ILE A 1 91 ? 10.954 -0.046 -2.566 1.00 91.44 91 ILE A N 1
ATOM 693 C CA . ILE A 1 91 ? 12.083 -0.638 -3.286 1.00 91.44 91 ILE A CA 1
ATOM 694 C C . ILE A 1 91 ? 12.021 -0.160 -4.735 1.00 91.44 91 ILE A C 1
ATOM 696 O O . ILE A 1 91 ? 11.049 -0.448 -5.432 1.00 91.44 91 ILE A O 1
ATOM 700 N N . GLN A 1 92 ? 13.042 0.558 -5.208 1.00 92.56 92 GLN A N 1
ATOM 701 C CA . GLN A 1 92 ? 13.142 0.891 -6.631 1.00 92.56 92 GLN A CA 1
ATOM 702 C C . GLN A 1 92 ? 13.425 -0.378 -7.442 1.00 92.56 92 GLN A C 1
ATOM 704 O O . GLN A 1 92 ? 14.334 -1.143 -7.128 1.00 92.56 92 GLN A O 1
ATOM 709 N N . LEU A 1 93 ? 12.643 -0.581 -8.497 1.00 88.12 93 LEU A N 1
ATOM 710 C CA . LEU A 1 93 ? 12.776 -1.688 -9.431 1.00 88.12 93 LEU A CA 1
ATOM 711 C C . LEU A 1 93 ? 13.543 -1.240 -10.678 1.00 88.12 93 LEU A C 1
ATOM 713 O O . LEU A 1 93 ? 13.402 -0.107 -11.148 1.00 88.12 93 LEU A O 1
ATOM 717 N N . VAL A 1 94 ? 14.328 -2.164 -11.222 1.00 87.00 94 VAL A N 1
ATOM 718 C CA . VAL A 1 94 ? 15.106 -2.015 -12.456 1.00 87.00 94 VAL A CA 1
ATOM 719 C C . VAL A 1 94 ? 14.674 -3.085 -13.454 1.00 87.00 94 VAL A C 1
ATOM 721 O O . VAL A 1 94 ? 14.275 -4.179 -13.052 1.00 87.00 94 VAL A O 1
ATOM 724 N N . HIS A 1 95 ? 14.733 -2.776 -14.749 1.00 82.31 95 HIS A N 1
ATOM 725 C CA . HIS A 1 95 ? 14.509 -3.774 -15.798 1.00 82.31 95 HIS A CA 1
ATOM 726 C C . HIS A 1 95 ? 15.713 -4.714 -15.893 1.00 82.31 95 HIS A C 1
ATOM 728 O O . HIS A 1 95 ? 16.859 -4.288 -15.733 1.00 82.31 95 HIS A O 1
ATOM 734 N N . ILE A 1 96 ? 15.475 -5.997 -16.163 1.00 82.69 96 ILE A N 1
ATOM 735 C CA . ILE A 1 96 ? 16.556 -6.992 -16.238 1.00 82.69 96 ILE A CA 1
ATOM 736 C C . ILE A 1 96 ? 17.450 -6.754 -17.470 1.00 82.69 96 ILE A C 1
ATOM 738 O O . ILE A 1 96 ? 18.657 -6.979 -17.432 1.00 82.69 96 ILE A O 1
ATOM 742 N N . GLU A 1 97 ? 16.882 -6.174 -18.525 1.00 82.56 97 GLU A N 1
ATOM 743 C CA . GLU A 1 97 ? 17.560 -5.713 -19.736 1.00 82.56 97 GLU A CA 1
ATOM 744 C C . GLU A 1 97 ? 18.414 -4.454 -19.509 1.00 82.56 97 GLU A C 1
ATOM 746 O O . GLU A 1 97 ? 19.255 -4.126 -20.348 1.00 82.56 97 GLU A O 1
ATOM 751 N N . ASP A 1 98 ? 18.202 -3.720 -18.411 1.00 77.38 98 ASP A N 1
ATOM 752 C CA . ASP A 1 98 ? 19.066 -2.607 -17.992 1.00 77.38 98 ASP A CA 1
ATOM 753 C C . ASP A 1 98 ? 20.249 -3.113 -17.138 1.00 77.38 98 ASP A C 1
ATOM 755 O O . ASP A 1 98 ? 21.313 -2.502 -17.156 1.00 77.38 98 ASP A O 1
ATOM 759 N N . LEU A 1 99 ? 20.117 -4.267 -16.463 1.00 75.81 99 LEU A N 1
ATOM 760 C CA . LEU A 1 99 ? 21.219 -4.936 -15.747 1.00 75.81 99 LEU A CA 1
ATOM 761 C C . LEU A 1 99 ? 22.194 -5.670 -16.684 1.00 75.81 99 LEU A C 1
ATOM 763 O O . LEU A 1 99 ? 23.368 -5.818 -16.360 1.00 75.81 99 LEU A O 1
ATOM 767 N N . ALA A 1 100 ? 21.722 -6.119 -17.849 1.00 70.06 100 ALA A N 1
ATOM 768 C CA . ALA A 1 100 ? 22.542 -6.791 -18.861 1.00 70.06 100 ALA A CA 1
ATOM 769 C C . ALA A 1 100 ? 23.421 -5.837 -19.702 1.00 70.06 100 ALA A C 1
ATOM 771 O O . ALA A 1 100 ? 24.175 -6.298 -20.558 1.00 70.06 100 ALA A O 1
ATOM 772 N N . ARG A 1 101 ? 23.318 -4.517 -19.491 1.00 60.53 101 ARG A N 1
ATOM 773 C CA . ARG A 1 101 ? 24.065 -3.473 -20.214 1.00 60.53 101 ARG A CA 1
ATOM 774 C C . ARG A 1 101 ? 25.118 -2.818 -19.312 1.00 60.53 101 ARG A C 1
ATOM 776 O O . ARG A 1 101 ? 24.985 -1.652 -18.944 1.00 60.53 101 ARG A O 1
ATOM 783 N N . GLY A 1 102 ? 26.131 -3.611 -18.959 1.00 54.91 102 GLY A N 1
ATOM 784 C CA . GLY A 1 102 ? 27.409 -3.141 -18.403 1.00 54.91 102 GLY A CA 1
ATOM 785 C C . GLY A 1 102 ? 28.394 -2.722 -19.489 1.00 54.91 102 GLY A C 1
ATOM 786 O O . GLY A 1 102 ? 28.283 -3.268 -20.610 1.00 54.91 102 GLY A O 1
#

Nearest PDB structures (foldseek):
  2gx8-assembly1_B  TM=7.709E-01  e=3.063E-04  Bacillus cereus ATCC 14579
  2zom-assembly1_C  TM=5.247E-01  e=9.068E-03  Oryza sativa Japonica Group
  4ozn-assembly1_C  TM=5.677E-01  e=4.483E-02  Haloferax mediterranei ATCC 33500
  4co5-assembly1_A  TM=4.829E-01  e=4.483E-02  Azospirillum brasilense
  2dcl-assembly1_C-2  TM=4.554E-01  e=1.168E+00  Pyrococcus horikoshii

Solvent-accessible surface area (backbone atoms only — not comparable to full-atom values): 6241 Å² total; per-residue (Å²): 133,83,79,54,35,30,42,42,36,35,64,39,45,44,94,34,42,66,51,26,50,53,36,19,43,71,38,45,25,60,57,53,100,87,67,91,79,81,90,87,84,91,74,68,60,85,83,65,89,98,55,96,65,91,69,56,58,48,78,49,74,39,41,15,62,27,71,64,26,41,53,41,19,54,54,32,28,71,70,39,47,92,53,96,78,74,65,71,48,78,44,79,53,79,60,71,76,63,69,74,64,123

Foldseek 3Di:
DAFWKKKKKWWAFFVLPVQLVCLLVVLPKQDDVVDDDDDDDDDDDDDDPPDPDDGDIDGDIIMQGHPSSVVSSVVSNCVRGPDVDIDMDIGIDDDVVVVVPD

InterPro domains:
  IPR015867 Nitrogen regulatory protein PII/ATP phosphoribosyltransferase, C-terminal [G3DSA:3.30.70.120] (3-42)
  IPR015867 Nitrogen regulatory protein PII/ATP phosphoribosyltransferase, C-terminal [G3DSA:3.30.70.120] (43-97)
  IPR036069 DUF34/NIF3 superfamily [SSF102705] (4-94)

pLDDT: mean 72.39, std 18.87, range [28.33, 96.69]

Secondary structure (DSSP, 8-state):
-PPPEEEEEEEE-HHHHHHHHHHHHHTTTT--TT--------------TTS------EEEEEEEESHHHHHHHHHHHHHH-SSSS--EEEEEE--HHHHT--

Organism: Penicillium canescens (NCBI:txid5083)

Mean predicted aligned error: 9.7 Å